Protein AF-A0A8T7BSK2-F1 (afdb_monomer_lite)

Foldseek 3Di:
DDDDDDDDDCLVLPAALVPPPDDPVNNVVCVVVRVVRHNVVNVVVVVVVVVVVVVD

Sequence (56 aa):
MTYHIGFWNLENLFAPEDFPQREPWLVSAVRSDLEGWDEGLFQRKITQLASIIAQL

Structure (mmCIF, N/CA/C/O backbone):
data_AF-A0A8T7BSK2-F1
#
_entry.id   AF-A0A8T7BSK2-F1
#
loop_
_atom_site.group_PDB
_atom_site.id
_atom_site.type_symbol
_atom_site.label_atom_id
_atom_site.label_alt_id
_atom_site.label_comp_id
_atom_site.label_asym_id
_atom_site.label_entity_id
_atom_site.label_seq_id
_atom_site.pdbx_PDB_ins_code
_atom_site.Cartn_x
_atom_site.Cartn_y
_atom_site.Cartn_z
_atom_site.occupancy
_atom_site.B_iso_or_equiv
_atom_site.auth_seq_id
_atom_site.auth_comp_id
_atom_site.auth_asym_id
_atom_site.auth_atom_id
_atom_site.pdbx_PDB_model_num
ATOM 1 N N . MET A 1 1 ? -11.851 12.409 26.880 1.00 46.44 1 MET A N 1
ATOM 2 C CA . MET A 1 1 ? -11.840 12.214 25.417 1.00 46.44 1 MET A CA 1
ATOM 3 C C . MET A 1 1 ? -10.651 11.346 25.084 1.00 46.44 1 MET A C 1
ATOM 5 O O . MET A 1 1 ? -9.540 11.717 25.442 1.00 46.44 1 MET A O 1
ATOM 9 N N . THR A 1 2 ? -10.898 10.182 24.499 1.00 59.91 2 THR A N 1
ATOM 10 C CA . THR A 1 2 ? -9.843 9.269 24.055 1.00 59.91 2 THR A CA 1
ATOM 11 C C . THR A 1 2 ? -9.489 9.651 22.624 1.00 59.91 2 THR A C 1
ATOM 13 O O . THR A 1 2 ? -10.383 9.757 21.792 1.00 59.91 2 THR A O 1
ATOM 16 N N . TYR A 1 3 ? -8.215 9.923 22.356 1.00 58.09 3 TYR A N 1
ATOM 17 C CA . TYR A 1 3 ? -7.717 10.185 21.008 1.00 58.09 3 TYR A CA 1
ATOM 18 C C . TYR A 1 3 ? -6.866 8.990 20.590 1.00 58.09 3 TYR A C 1
ATOM 20 O O . TYR A 1 3 ? -5.879 8.675 21.256 1.00 58.09 3 TYR A O 1
ATOM 28 N N . HIS A 1 4 ? -7.254 8.320 19.509 1.00 60.56 4 HIS A N 1
ATOM 29 C CA . HIS A 1 4 ? -6.505 7.201 18.950 1.00 60.56 4 HIS A CA 1
ATOM 30 C C . HIS A 1 4 ? -5.521 7.738 17.909 1.00 60.56 4 HIS A C 1
ATOM 32 O O . HIS A 1 4 ? -5.913 8.165 16.827 1.00 60.56 4 HIS A O 1
ATOM 38 N N . ILE A 1 5 ? -4.233 7.760 18.256 1.00 59.12 5 ILE A N 1
ATOM 39 C CA . ILE A 1 5 ? -3.159 8.123 17.326 1.00 59.12 5 ILE A CA 1
ATOM 40 C C . ILE A 1 5 ? -2.529 6.825 16.825 1.00 59.12 5 ILE A C 1
ATOM 42 O O . ILE A 1 5 ? -1.764 6.180 17.540 1.00 59.12 5 ILE A O 1
ATOM 46 N N . GLY A 1 6 ? -2.877 6.429 15.601 1.00 60.81 6 GLY A N 1
ATOM 47 C CA . GLY A 1 6 ? -2.203 5.350 14.886 1.00 60.81 6 GLY A CA 1
ATOM 48 C C . GLY A 1 6 ? -1.020 5.902 14.096 1.00 60.81 6 GLY A C 1
ATOM 49 O O . GLY A 1 6 ? -1.204 6.758 13.236 1.00 60.81 6 GLY A O 1
ATOM 50 N N . PHE A 1 7 ? 0.188 5.413 14.369 1.00 55.56 7 PHE A N 1
ATOM 51 C CA . PHE A 1 7 ? 1.340 5.610 13.490 1.00 55.56 7 PHE A CA 1
ATOM 52 C C . PHE A 1 7 ? 1.456 4.398 12.570 1.00 55.56 7 PHE A C 1
ATOM 54 O O . PHE A 1 7 ? 1.511 3.268 13.052 1.00 55.56 7 PHE A O 1
ATOM 61 N N . TRP A 1 8 ? 1.496 4.628 11.258 1.00 62.19 8 TRP A N 1
ATOM 62 C CA . TRP A 1 8 ? 1.659 3.563 10.271 1.00 62.19 8 TRP A CA 1
ATOM 63 C C . TRP A 1 8 ? 2.921 3.791 9.451 1.00 62.19 8 TRP A C 1
ATOM 65 O O . TRP A 1 8 ? 3.161 4.904 8.979 1.00 62.19 8 TRP A O 1
ATOM 75 N N . ASN A 1 9 ? 3.708 2.731 9.256 1.00 54.12 9 ASN A N 1
ATOM 76 C CA . ASN A 1 9 ? 4.775 2.760 8.267 1.00 54.12 9 ASN A CA 1
ATOM 77 C C . ASN A 1 9 ? 4.136 2.689 6.866 1.00 54.12 9 ASN A C 1
ATOM 79 O O . ASN A 1 9 ? 3.593 1.656 6.471 1.00 54.12 9 ASN A O 1
ATOM 83 N N . LEU A 1 10 ? 4.143 3.820 6.159 1.00 59.22 10 LEU A N 1
ATOM 84 C CA . LEU A 1 10 ? 3.570 4.014 4.819 1.00 59.22 10 LEU A CA 1
ATOM 85 C C . LEU A 1 10 ? 4.364 3.308 3.711 1.00 59.22 10 LEU A C 1
ATOM 87 O O . LEU A 1 10 ? 3.918 3.291 2.567 1.00 59.22 10 LEU A O 1
ATOM 91 N N . GLU A 1 11 ? 5.503 2.698 4.035 1.00 51.38 11 GLU A N 1
ATOM 92 C CA . GLU A 1 11 ? 6.366 2.027 3.062 1.00 51.38 11 GLU A CA 1
ATOM 93 C C . GLU A 1 11 ? 5.705 0.823 2.373 1.00 51.38 11 GLU A C 1
ATOM 95 O O . GLU A 1 11 ? 6.182 0.397 1.345 1.00 51.38 11 GLU A O 1
ATOM 100 N N . ASN A 1 12 ? 4.573 0.288 2.836 1.00 53.47 12 ASN A N 1
ATOM 101 C CA . ASN A 1 12 ? 3.866 -0.786 2.106 1.00 53.47 12 ASN A CA 1
ATOM 102 C C . ASN A 1 12 ? 2.578 -0.315 1.416 1.00 53.47 12 ASN A C 1
ATOM 104 O O . ASN A 1 12 ? 1.801 -1.1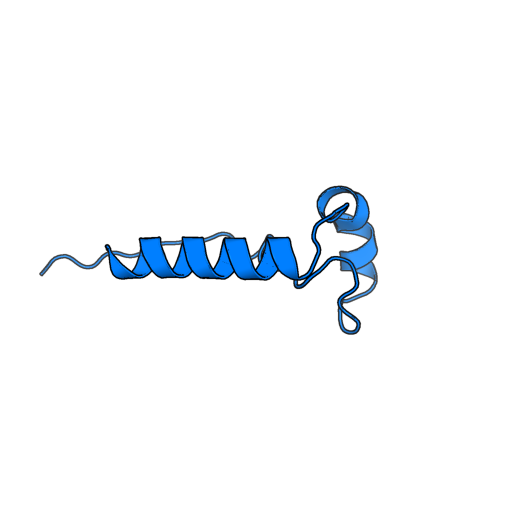22 0.913 1.00 53.47 12 ASN A O 1
ATOM 108 N N . LEU A 1 13 ? 2.353 1.000 1.376 1.00 60.28 13 LEU A N 1
ATOM 109 C CA . LEU A 1 13 ? 1.335 1.642 0.541 1.00 60.28 13 LEU A CA 1
ATOM 110 C C . LEU A 1 13 ? 1.905 2.104 -0.800 1.00 60.28 13 LEU A C 1
ATOM 112 O O . LEU A 1 13 ? 1.280 2.902 -1.502 1.00 60.28 13 LEU A O 1
ATOM 116 N N . PHE A 1 14 ? 3.078 1.594 -1.184 1.00 65.62 14 PHE A N 1
ATOM 117 C CA . PHE A 1 14 ? 3.482 1.668 -2.571 1.00 65.62 14 PHE A CA 1
ATOM 118 C C . PHE A 1 14 ? 2.371 1.019 -3.389 1.00 65.62 14 PHE A C 1
ATOM 120 O O . PHE A 1 14 ? 1.888 -0.074 -3.089 1.00 65.62 14 PHE A O 1
ATOM 127 N N . ALA A 1 15 ? 1.909 1.782 -4.368 1.00 80.19 15 ALA A N 1
ATOM 128 C CA . ALA A 1 15 ? 0.952 1.379 -5.377 1.00 80.19 15 ALA A CA 1
ATOM 129 C C . ALA A 1 15 ? 1.299 -0.014 -5.964 1.00 80.19 15 ALA A C 1
ATOM 131 O O . ALA A 1 15 ? 2.377 -0.541 -5.673 1.00 80.19 15 ALA A O 1
ATOM 132 N N . PRO A 1 16 ? 0.436 -0.626 -6.787 1.00 87.94 16 PRO A N 1
ATOM 133 C CA . PRO A 1 16 ? 0.685 -1.958 -7.345 1.00 87.94 16 PRO A CA 1
ATOM 134 C C . PRO A 1 16 ? 2.085 -2.113 -7.945 1.00 87.94 16 PRO A C 1
ATOM 136 O O . PRO A 1 16 ? 2.691 -1.120 -8.356 1.00 87.94 16 PRO A O 1
ATOM 139 N N . GLU A 1 17 ? 2.609 -3.333 -8.020 1.00 87.44 17 GLU A N 1
ATOM 140 C CA . GLU A 1 17 ? 3.973 -3.617 -8.494 1.00 87.44 17 GLU A CA 1
ATOM 141 C C . GLU A 1 17 ? 4.322 -2.897 -9.814 1.00 87.44 17 GLU A C 1
ATOM 143 O O . GLU A 1 17 ? 5.403 -2.316 -9.923 1.00 87.44 17 GLU A O 1
ATOM 148 N N . ASP A 1 18 ? 3.346 -2.735 -10.712 1.00 86.25 18 ASP A N 1
ATOM 149 C CA . ASP A 1 18 ? 3.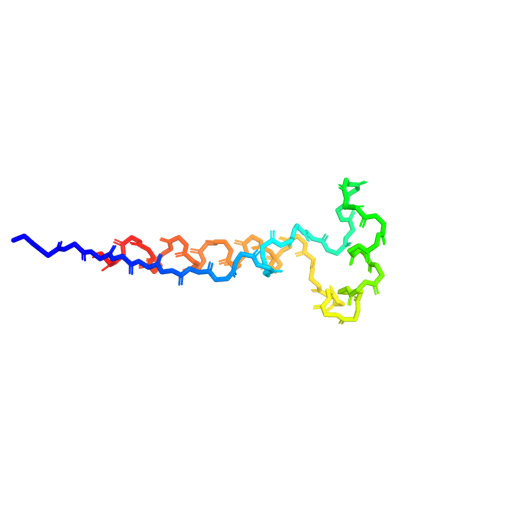472 -2.061 -12.012 1.00 86.25 18 ASP A CA 1
ATOM 150 C C . ASP A 1 18 ? 3.200 -0.541 -12.006 1.00 86.25 18 ASP A C 1
ATOM 152 O O . ASP A 1 18 ? 2.954 0.063 -13.053 1.00 86.25 18 ASP A O 1
ATOM 156 N N . PHE A 1 19 ? 3.203 0.115 -10.842 1.00 87.56 19 PHE A N 1
ATOM 157 C CA . PHE A 1 19 ? 2.867 1.537 -10.750 1.00 87.56 19 PHE A CA 1
ATOM 158 C C . PHE A 1 19 ? 3.805 2.412 -11.607 1.00 87.56 19 PHE A C 1
ATOM 160 O O . PHE A 1 19 ? 5.005 2.501 -11.318 1.00 87.56 19 PHE A O 1
ATOM 167 N N . PRO A 1 20 ? 3.276 3.130 -12.618 1.00 83.12 20 PRO A N 1
ATOM 168 C CA . PRO A 1 20 ? 4.095 3.741 -13.666 1.00 83.12 20 PRO A CA 1
ATOM 169 C C . PRO A 1 20 ? 4.913 4.950 -13.202 1.00 83.12 20 PRO A C 1
ATOM 171 O O . PRO A 1 20 ? 5.840 5.357 -13.894 1.00 83.12 20 PRO A O 1
ATOM 174 N N . GLN A 1 21 ? 4.579 5.544 -12.055 1.00 86.50 21 GLN A N 1
ATOM 175 C CA . GLN A 1 21 ? 5.245 6.742 -11.531 1.00 86.50 21 GLN A CA 1
ATOM 176 C C . GLN A 1 21 ? 6.147 6.430 -10.326 1.00 86.50 21 GLN A C 1
ATOM 178 O O . GLN A 1 21 ? 6.465 7.328 -9.548 1.00 86.50 21 GLN A O 1
ATOM 183 N N . ARG A 1 22 ? 6.544 5.163 -10.120 1.00 86.19 22 ARG A N 1
ATOM 184 C CA . ARG A 1 22 ? 7.464 4.815 -9.029 1.00 86.19 22 ARG A CA 1
ATOM 185 C C . ARG A 1 22 ? 8.886 5.257 -9.373 1.00 86.19 22 ARG A C 1
ATOM 187 O O . ARG A 1 22 ? 9.407 4.928 -10.436 1.00 86.19 22 ARG A O 1
ATOM 194 N N . GLU A 1 23 ? 9.527 5.950 -8.435 1.00 88.06 23 GLU A N 1
ATOM 195 C CA . GLU A 1 23 ? 10.927 6.358 -8.566 1.00 88.06 23 GLU A CA 1
ATOM 196 C C . GLU A 1 23 ? 11.846 5.145 -8.841 1.00 88.06 23 GLU A C 1
ATOM 198 O O . GLU A 1 23 ? 11.734 4.128 -8.148 1.00 88.06 23 GLU A O 1
ATOM 203 N N . PRO A 1 24 ? 12.785 5.215 -9.807 1.00 86.44 24 PRO A N 1
ATOM 204 C CA . PRO A 1 24 ? 13.564 4.048 -10.238 1.00 86.44 24 PRO A CA 1
ATOM 205 C C . PRO A 1 24 ? 14.399 3.384 -9.137 1.00 86.44 24 PRO A C 1
ATOM 207 O O . PRO A 1 24 ? 14.517 2.158 -9.096 1.00 86.44 24 PRO A O 1
ATOM 210 N N . TRP A 1 25 ? 14.972 4.177 -8.224 1.00 87.12 25 TRP A N 1
ATOM 211 C CA . TRP A 1 25 ? 15.747 3.646 -7.098 1.00 87.12 25 TRP A CA 1
ATOM 212 C C . TRP A 1 25 ? 14.863 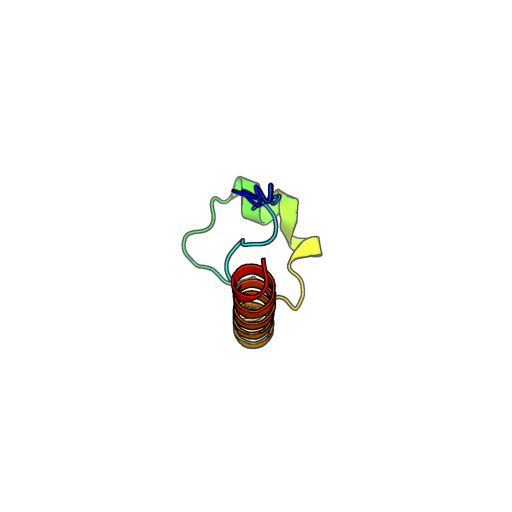2.820 -6.157 1.00 87.12 25 TRP A C 1
ATOM 214 O O . TRP A 1 25 ? 15.288 1.781 -5.657 1.00 87.12 25 TRP A O 1
ATOM 224 N N . LEU A 1 26 ? 13.614 3.252 -5.973 1.00 82.25 26 LEU A N 1
ATOM 225 C CA . LEU A 1 26 ? 12.646 2.590 -5.118 1.00 82.25 26 LEU A CA 1
ATOM 226 C C . LEU A 1 26 ? 12.177 1.287 -5.766 1.00 82.25 26 LEU A C 1
ATOM 228 O O . LEU A 1 26 ? 12.181 0.257 -5.105 1.00 82.25 26 LEU A O 1
ATOM 232 N N . VAL A 1 27 ? 11.885 1.297 -7.075 1.00 81.25 27 VAL A N 1
ATOM 233 C CA . VAL A 1 27 ? 11.601 0.066 -7.841 1.00 81.25 27 VAL A CA 1
ATOM 234 C C . VAL A 1 27 ? 12.704 -0.968 -7.634 1.00 81.25 27 VAL A C 1
ATOM 236 O O . VAL A 1 27 ? 12.403 -2.142 -7.468 1.00 81.25 27 VAL A O 1
ATOM 239 N N . SER A 1 28 ? 13.975 -0.558 -7.642 1.00 85.56 28 SER A N 1
ATOM 240 C CA . SER A 1 28 ? 15.090 -1.483 -7.423 1.00 85.56 28 SER A CA 1
ATOM 241 C C . SER A 1 28 ? 15.178 -1.992 -5.985 1.00 85.56 28 SER A C 1
ATOM 243 O O . SER A 1 28 ? 15.577 -3.136 -5.791 1.00 85.56 28 SER A O 1
ATOM 245 N N . ALA A 1 29 ? 14.862 -1.153 -4.999 1.00 87.06 29 ALA A N 1
ATOM 246 C CA . ALA A 1 29 ? 14.987 -1.493 -3.586 1.00 87.06 29 ALA A CA 1
ATOM 247 C C . ALA A 1 29 ? 13.904 -2.473 -3.116 1.00 87.06 29 ALA A C 1
ATOM 249 O O . ALA A 1 29 ? 14.212 -3.364 -2.336 1.00 87.06 29 ALA A O 1
ATOM 250 N N . VAL A 1 30 ? 12.669 -2.325 -3.612 1.00 83.75 30 VAL A N 1
ATOM 251 C CA . VAL A 1 30 ? 11.505 -3.095 -3.131 1.00 83.75 30 VAL A CA 1
ATOM 252 C C . VAL A 1 30 ? 10.961 -4.095 -4.153 1.00 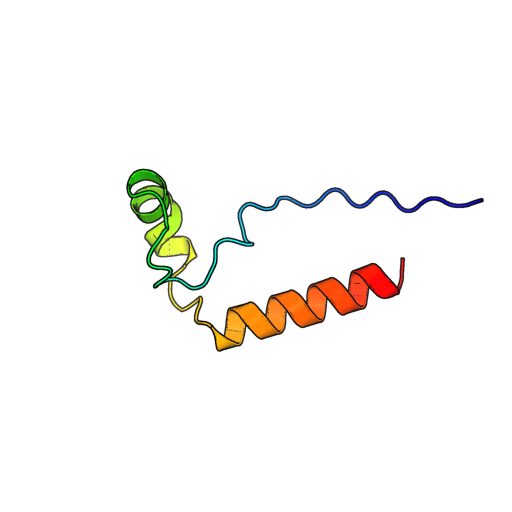83.75 30 VAL A C 1
ATOM 254 O O . VAL A 1 30 ? 9.881 -4.640 -3.958 1.00 83.75 30 VAL A O 1
ATOM 257 N N . ARG A 1 31 ? 11.667 -4.343 -5.268 1.00 84.25 31 ARG A N 1
ATOM 258 C CA . ARG A 1 31 ? 11.164 -5.203 -6.359 1.00 84.25 31 ARG A CA 1
ATOM 259 C C . ARG A 1 31 ? 10.689 -6.564 -5.859 1.00 84.25 31 ARG A C 1
ATOM 261 O O . ARG A 1 31 ? 9.583 -6.961 -6.192 1.00 84.25 31 ARG A O 1
ATOM 268 N N . SER A 1 32 ? 11.528 -7.253 -5.086 1.00 87.19 32 SER A N 1
ATOM 269 C CA . SER A 1 32 ? 11.210 -8.576 -4.539 1.00 87.19 32 SER A CA 1
ATOM 270 C C . SER A 1 32 ? 10.056 -8.529 -3.543 1.00 87.19 32 SER A C 1
ATOM 272 O O . SER A 1 32 ? 9.296 -9.483 -3.439 1.00 87.19 32 SER A O 1
ATOM 274 N N . ASP A 1 33 ? 9.913 -7.417 -2.824 1.00 84.62 33 ASP A N 1
ATOM 275 C CA . ASP A 1 33 ? 8.869 -7.243 -1.812 1.00 84.62 33 ASP A CA 1
ATOM 276 C C . ASP A 1 33 ? 7.499 -6.965 -2.444 1.00 84.62 33 ASP A C 1
ATOM 278 O O . ASP A 1 33 ? 6.466 -7.186 -1.81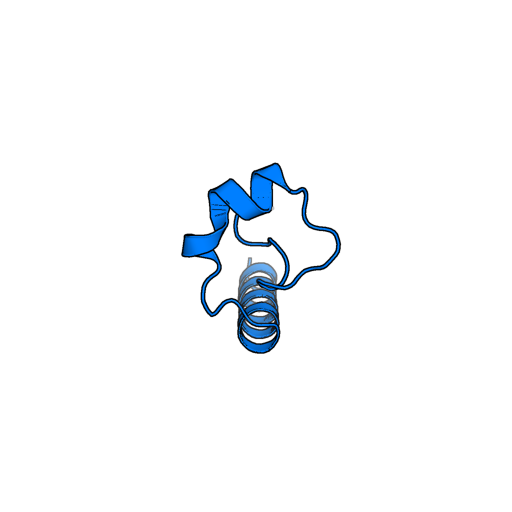2 1.00 84.62 33 ASP A O 1
ATOM 282 N N . LEU A 1 34 ? 7.489 -6.484 -3.691 1.00 85.06 34 LEU A N 1
ATOM 283 C CA . LEU A 1 34 ? 6.282 -6.194 -4.458 1.00 85.06 34 LEU A CA 1
ATOM 284 C C . LEU A 1 34 ? 5.836 -7.348 -5.362 1.00 85.06 34 LEU A C 1
ATOM 286 O O . LEU A 1 34 ? 4.796 -7.205 -5.990 1.00 85.06 34 LEU A O 1
ATOM 290 N N . GLU A 1 35 ? 6.551 -8.474 -5.429 1.00 88.19 35 GLU A N 1
ATOM 291 C CA . GLU A 1 35 ? 6.151 -9.596 -6.289 1.00 88.19 35 GLU A CA 1
ATOM 292 C C . GLU A 1 35 ? 4.731 -10.089 -5.953 1.00 88.19 35 GLU A C 1
ATOM 294 O O . GLU A 1 35 ? 4.448 -10.546 -4.841 1.00 88.19 35 GLU A O 1
ATOM 299 N N . GLY A 1 36 ? 3.820 -9.996 -6.926 1.00 88.31 36 GLY A N 1
ATOM 300 C CA . GLY A 1 36 ? 2.413 -10.369 -6.748 1.00 88.31 36 GLY A CA 1
ATOM 301 C C . GLY A 1 36 ? 1.583 -9.333 -5.981 1.00 88.31 36 GLY A C 1
ATOM 302 O O . GLY A 1 36 ? 0.444 -9.610 -5.589 1.00 88.31 36 GLY A O 1
ATOM 303 N N . TRP A 1 37 ? 2.125 -8.132 -5.766 1.00 88.94 37 TRP A N 1
ATOM 304 C CA . TRP A 1 37 ? 1.404 -6.974 -5.245 1.00 88.94 37 TRP A CA 1
ATOM 305 C C . TRP A 1 37 ? 0.584 -6.302 -6.351 1.00 88.94 37 TRP A C 1
ATOM 307 O O . TRP A 1 37 ? 0.845 -5.171 -6.764 1.00 88.94 37 TRP A O 1
ATOM 317 N N . ASP A 1 38 ? -0.418 -7.022 -6.850 1.00 91.06 38 ASP A N 1
ATOM 318 C CA . ASP A 1 38 ? -1.310 -6.541 -7.903 1.00 91.06 38 ASP A CA 1
ATOM 319 C C . ASP A 1 38 ? -2.361 -5.530 -7.390 1.00 91.06 38 ASP A C 1
ATOM 321 O O . ASP A 1 38 ? -2.538 -5.304 -6.187 1.00 91.06 38 ASP A O 1
ATOM 325 N N . GLU A 1 39 ? -3.098 -4.917 -8.321 1.00 90.31 39 GLU A N 1
ATOM 326 C CA . GLU A 1 39 ? -4.178 -3.968 -8.010 1.00 90.31 39 GLU A CA 1
ATOM 327 C C . GLU A 1 39 ? -5.265 -4.585 -7.111 1.00 90.31 39 GLU A C 1
ATOM 329 O O . GLU A 1 39 ? -5.809 -3.920 -6.230 1.00 90.31 39 GLU A O 1
ATOM 334 N N . GLY A 1 40 ? -5.573 -5.872 -7.283 1.00 93.00 40 GLY A N 1
ATOM 335 C CA . GLY A 1 40 ? -6.594 -6.554 -6.492 1.00 93.00 40 GLY A CA 1
ATOM 336 C C . GLY A 1 40 ? -6.180 -6.730 -5.030 1.00 93.00 40 GLY A C 1
ATOM 337 O O . GLY A 1 40 ? -6.978 -6.489 -4.115 1.00 93.00 40 GLY A O 1
ATOM 338 N N . LEU A 1 41 ? -4.932 -7.133 -4.792 1.00 89.88 41 LEU A N 1
ATOM 339 C CA . LEU A 1 41 ? -4.350 -7.245 -3.462 1.00 89.88 41 LEU A CA 1
ATOM 340 C C . LEU A 1 41 ? -4.216 -5.865 -2.814 1.00 89.88 41 LEU A C 1
ATOM 342 O O . LEU A 1 41 ? -4.596 -5.711 -1.650 1.00 89.88 41 LEU A O 1
ATOM 346 N N . PHE A 1 42 ? -3.773 -4.864 -3.576 1.00 88.81 42 PHE A N 1
ATOM 347 C CA . PHE A 1 42 ? -3.691 -3.475 -3.134 1.00 88.81 42 PHE A CA 1
ATOM 348 C C . PHE A 1 42 ? -5.049 -2.957 -2.626 1.00 88.81 42 PHE A C 1
ATOM 350 O O . PHE A 1 42 ? -5.172 -2.594 -1.452 1.00 88.81 42 PHE A O 1
ATOM 357 N N . GLN A 1 43 ? -6.107 -3.021 -3.441 1.00 89.31 43 GLN A N 1
ATOM 358 C CA . GLN A 1 43 ? -7.448 -2.551 -3.054 1.00 89.31 43 GLN A CA 1
ATOM 359 C C . GLN A 1 43 ? -8.014 -3.292 -1.839 1.00 89.31 43 GLN A C 1
ATOM 361 O O . GLN A 1 43 ? -8.668 -2.701 -0.968 1.00 89.31 43 GLN A O 1
ATOM 366 N N . ARG A 1 44 ? -7.730 -4.595 -1.728 1.00 91.00 44 ARG A N 1
ATOM 367 C CA . ARG A 1 44 ? -8.120 -5.390 -0.559 1.00 91.00 44 ARG A CA 1
ATOM 368 C C . ARG A 1 44 ? -7.452 -4.870 0.712 1.00 91.00 44 ARG A C 1
ATOM 370 O O . ARG A 1 44 ? -8.129 -4.724 1.729 1.00 91.00 44 ARG A O 1
ATOM 377 N N . LYS A 1 45 ? -6.150 -4.581 0.665 1.00 86.88 45 LYS A N 1
ATOM 378 C CA . LYS A 1 45 ? -5.387 -4.059 1.809 1.00 86.88 45 LYS A CA 1
ATOM 379 C C . LYS A 1 45 ? -5.853 -2.660 2.213 1.00 86.88 45 LYS A C 1
ATOM 381 O O . LYS A 1 45 ? -6.043 -2.430 3.405 1.00 86.88 45 LYS A O 1
ATOM 386 N N . ILE A 1 46 ? -6.132 -1.777 1.249 1.00 86.56 46 ILE A N 1
ATOM 387 C CA . ILE A 1 46 ? -6.738 -0.456 1.499 1.00 86.56 46 ILE A CA 1
ATOM 388 C C . ILE A 1 46 ? -8.071 -0.593 2.235 1.00 86.56 46 ILE A C 1
ATOM 390 O O . ILE A 1 46 ? -8.291 0.059 3.254 1.00 86.56 46 ILE A O 1
ATOM 394 N N . THR A 1 47 ? -8.946 -1.477 1.754 1.00 87.44 47 THR A N 1
ATOM 395 C CA . THR A 1 47 ? -10.266 -1.703 2.360 1.00 87.44 47 THR A CA 1
ATOM 396 C C . THR A 1 47 ? -10.150 -2.232 3.792 1.00 87.44 47 THR A C 1
ATOM 398 O O . THR A 1 47 ? -10.837 -1.753 4.694 1.00 87.44 47 THR A O 1
ATOM 401 N N . GLN A 1 48 ? -9.256 -3.200 4.022 1.00 86.12 48 GLN A N 1
ATOM 402 C CA . GLN A 1 48 ? -8.980 -3.744 5.357 1.00 86.12 48 GLN A CA 1
ATOM 403 C C . GLN A 1 48 ? -8.464 -2.661 6.310 1.00 86.12 48 GLN A C 1
ATOM 405 O O . GLN A 1 48 ? -8.933 -2.565 7.443 1.00 86.12 48 GLN A O 1
ATOM 410 N N . LEU A 1 49 ? -7.539 -1.822 5.840 1.00 82.62 49 LEU A N 1
ATOM 411 C CA . LEU A 1 49 ? -6.990 -0.718 6.619 1.00 82.62 49 LEU A CA 1
ATOM 412 C C . LEU A 1 49 ? -8.074 0.301 6.988 1.00 82.62 49 LEU A C 1
ATOM 414 O O . LEU A 1 49 ? -8.219 0.639 8.162 1.00 82.62 49 LEU A O 1
ATOM 418 N N . ALA A 1 50 ? -8.872 0.740 6.012 1.00 83.50 50 ALA A N 1
ATOM 419 C CA . ALA A 1 50 ? -9.980 1.664 6.237 1.00 83.50 50 ALA A CA 1
ATOM 420 C C . ALA A 1 50 ? -10.981 1.118 7.270 1.00 83.50 50 ALA A C 1
ATOM 422 O O . ALA A 1 50 ? -11.443 1.857 8.138 1.00 83.50 50 ALA A O 1
ATOM 423 N N . SER A 1 51 ? -11.269 -0.188 7.220 1.00 84.81 51 SER A N 1
ATOM 424 C CA . SER A 1 51 ? -12.157 -0.851 8.177 1.00 84.81 51 SER A CA 1
ATOM 425 C C . SER A 1 51 ? -11.632 -0.803 9.613 1.00 84.81 51 SER A C 1
ATOM 427 O O . SER A 1 51 ? -12.422 -0.563 10.524 1.00 84.81 51 SER A O 1
ATOM 429 N N . ILE A 1 52 ? -10.331 -1.015 9.834 1.00 80.44 52 ILE A N 1
ATOM 430 C CA . ILE A 1 52 ? -9.732 -0.949 11.177 1.00 80.44 52 ILE A CA 1
ATOM 431 C C . ILE A 1 52 ? -9.669 0.491 11.681 1.00 80.44 52 ILE A C 1
ATOM 433 O O . ILE A 1 52 ? -10.001 0.737 12.835 1.00 80.44 52 ILE A O 1
ATOM 437 N N . ILE A 1 53 ? -9.305 1.447 10.822 1.00 77.06 53 ILE A N 1
ATOM 438 C CA . ILE A 1 53 ? -9.277 2.869 11.191 1.00 77.06 53 ILE A CA 1
ATOM 439 C C . ILE A 1 53 ? -10.662 3.349 11.636 1.00 77.06 53 ILE A C 1
ATOM 441 O O . ILE A 1 53 ? -10.758 4.067 12.620 1.00 77.06 53 ILE A O 1
ATOM 445 N N . ALA A 1 54 ? -11.734 2.924 10.964 1.00 79.81 54 ALA A N 1
ATOM 446 C CA . ALA A 1 54 ? -13.102 3.298 11.331 1.00 79.81 54 ALA A CA 1
ATOM 447 C C . ALA A 1 54 ? -13.575 2.732 12.689 1.00 79.81 54 ALA A C 1
ATOM 449 O O . ALA A 1 54 ? -14.633 3.130 13.172 1.00 79.81 54 ALA A O 1
A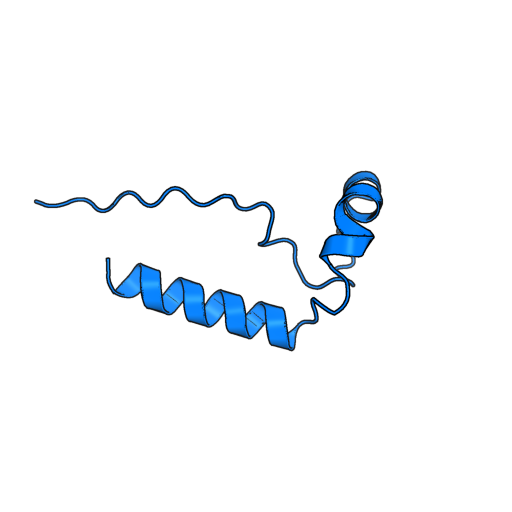TOM 450 N N . GLN A 1 55 ? -12.839 1.781 13.273 1.00 80.50 55 GLN A N 1
ATOM 451 C CA . GLN A 1 55 ? -13.149 1.158 14.566 1.00 80.50 55 GLN A CA 1
ATOM 452 C C . GLN A 1 55 ? -12.349 1.753 15.737 1.00 80.50 55 GLN A C 1
ATOM 454 O O . GLN A 1 55 ? -12.632 1.403 16.884 1.00 80.50 55 GLN A O 1
ATOM 459 N N . LEU A 1 56 ? -11.349 2.596 15.454 1.00 71.00 56 LEU A N 1
ATOM 460 C CA . LEU A 1 56 ? -10.571 3.346 16.445 1.00 71.00 56 LEU A CA 1
ATOM 461 C C . LEU A 1 56 ? -11.293 4.651 16.800 1.00 71.00 56 LEU A C 1
ATOM 463 O O . LEU A 1 56 ? -11.320 4.982 18.002 1.00 71.00 56 LEU A O 1
#

pLDDT: mean 78.57, std 12.82, range [46.44, 93.0]

Radius of gyration: 13.93 Å; chains: 1; bounding box: 29×23×39 Å

Secondary structure (DSSP, 8-state):
---------GGG----TT-TT--HHHHHHHTGGGTT--HHHHHHHHHHHHHHHTT-